Protein AF-A0A4V5TPD6-F1 (afdb_monomer_lite)

Foldseek 3Di:
DAWAKAKEFEAAPPPRHAAWFFKKFKAFPVRDTPDIWTQDPRNMTMDTGHDFGKIWIAGPDDGQQWDHDPDIDIDGDHGPDPHHHYHYHYTYGDPPPRPPPPPPPPPPDDDPDPPDDDDDDDDDDDDDD

Organism: Bacillus mycoides (NCBI:txid1405)

Structure (mmCIF, N/CA/C/O backbone):
data_AF-A0A4V5TPD6-F1
#
_entry.id   AF-A0A4V5TPD6-F1
#
loop_
_atom_site.group_PDB
_atom_site.id
_atom_site.type_symbol
_atom_site.label_atom_id
_atom_site.label_alt_id
_atom_site.label_comp_id
_atom_site.label_asym_id
_atom_site.label_entity_id
_atom_site.label_seq_id
_atom_site.pdbx_PDB_ins_code
_atom_site.Cartn_x
_atom_site.Cartn_y
_atom_site.Cartn_z
_atom_site.occupancy
_atom_site.B_iso_or_equiv
_atom_site.auth_seq_id
_atom_site.auth_comp_id
_atom_site.auth_asym_id
_atom_site.auth_atom_id
_atom_site.pdbx_PDB_model_num
ATOM 1 N N . LEU A 1 1 ? -16.175 5.935 16.911 1.00 67.12 1 LEU A N 1
ATOM 2 C CA . LEU A 1 1 ? -14.954 5.128 16.720 1.00 67.12 1 LEU A CA 1
ATOM 3 C C . LEU A 1 1 ? -13.998 5.994 15.928 1.00 67.12 1 LEU A C 1
ATOM 5 O O . LEU A 1 1 ? -14.409 6.451 14.867 1.00 67.12 1 LEU A O 1
ATOM 9 N N . ASP A 1 2 ? -12.816 6.284 16.464 1.00 87.12 2 ASP A N 1
ATOM 10 C CA . ASP A 1 2 ? -11.803 7.023 15.710 1.00 87.12 2 ASP A CA 1
ATOM 11 C C . ASP A 1 2 ? -11.322 6.154 14.551 1.00 87.12 2 ASP A C 1
ATOM 13 O O . ASP A 1 2 ? -11.100 4.950 14.718 1.00 87.12 2 ASP A O 1
ATOM 17 N N . LYS A 1 3 ? -11.230 6.762 13.371 1.00 92.62 3 LYS A N 1
ATOM 18 C CA . LYS A 1 3 ? -10.789 6.101 12.150 1.00 92.62 3 LYS A CA 1
ATOM 19 C C . LYS A 1 3 ? -9.700 6.922 11.484 1.00 92.62 3 LYS A C 1
ATOM 21 O O . LYS A 1 3 ? -9.671 8.140 11.632 1.00 92.62 3 LYS A O 1
ATOM 26 N N . GLY A 1 4 ? -8.853 6.244 10.728 1.00 96.31 4 GLY A N 1
ATOM 27 C CA . GLY A 1 4 ? -7.808 6.852 9.925 1.00 96.31 4 GLY A CA 1
ATOM 28 C C . GLY A 1 4 ? -7.791 6.311 8.505 1.00 96.31 4 GLY A C 1
ATOM 29 O O . GLY A 1 4 ? -8.667 5.554 8.070 1.00 96.31 4 GLY A O 1
ATOM 30 N N . SER A 1 5 ? -6.765 6.724 7.778 1.00 97.31 5 SER A N 1
ATOM 31 C CA . SER A 1 5 ? -6.526 6.315 6.404 1.00 97.31 5 SER A CA 1
ATOM 32 C C . SER A 1 5 ? -5.038 6.173 6.140 1.00 97.31 5 SER A C 1
ATOM 34 O O . SER A 1 5 ? -4.211 6.786 6.816 1.00 97.31 5 SER A O 1
ATOM 36 N N . VAL A 1 6 ? -4.710 5.387 5.124 1.00 98.56 6 VAL A N 1
ATOM 37 C CA . VAL A 1 6 ? -3.361 5.258 4.580 1.00 98.56 6 VAL A CA 1
ATOM 38 C C . VAL A 1 6 ? -3.390 5.602 3.096 1.00 98.56 6 VAL A C 1
ATOM 40 O O . VAL A 1 6 ? -4.306 5.203 2.374 1.00 98.56 6 VAL A O 1
ATOM 43 N N . GLU A 1 7 ? -2.408 6.376 2.658 1.00 98.56 7 GLU A N 1
ATOM 44 C CA . GLU A 1 7 ? -2.137 6.697 1.264 1.00 98.56 7 GLU A CA 1
ATOM 45 C C . GLU A 1 7 ? -0.797 6.075 0.872 1.00 98.56 7 GLU A C 1
ATOM 47 O O . GLU A 1 7 ? 0.206 6.208 1.573 1.00 98.56 7 GLU A O 1
ATOM 52 N N . ILE A 1 8 ? -0.804 5.355 -0.240 1.00 98.75 8 ILE A N 1
ATOM 53 C CA . ILE A 1 8 ? 0.315 4.583 -0.762 1.00 98.75 8 ILE A CA 1
ATOM 54 C C . ILE A 1 8 ? 0.775 5.275 -2.035 1.00 98.75 8 ILE A C 1
ATOM 56 O O . ILE A 1 8 ? -0.041 5.506 -2.924 1.00 98.75 8 ILE A O 1
ATOM 60 N N . THR A 1 9 ? 2.068 5.558 -2.140 1.00 98.50 9 THR A N 1
ATOM 61 C CA . THR A 1 9 ? 2.709 6.045 -3.365 1.00 98.50 9 THR A CA 1
ATOM 62 C C . THR A 1 9 ? 3.723 5.013 -3.835 1.00 98.50 9 THR A C 1
ATOM 64 O O . THR A 1 9 ? 4.727 4.745 -3.172 1.00 98.50 9 THR A O 1
ATOM 67 N N . LYS A 1 10 ? 3.451 4.407 -4.986 1.00 98.06 10 LYS A N 1
ATOM 68 C CA . LYS A 1 10 ? 4.278 3.365 -5.586 1.00 98.06 10 LYS A CA 1
ATOM 69 C C . LYS A 1 10 ? 5.240 3.967 -6.597 1.00 98.06 10 LYS A C 1
ATOM 71 O O . LYS A 1 10 ? 4.813 4.637 -7.535 1.00 98.06 10 LYS A O 1
ATOM 76 N N . MET A 1 11 ? 6.527 3.671 -6.442 1.00 97.75 11 MET A N 1
ATOM 77 C CA . MET A 1 11 ? 7.573 4.152 -7.345 1.00 97.75 11 MET A CA 1
ATOM 78 C C . MET A 1 11 ? 8.579 3.054 -7.717 1.00 97.75 11 MET A C 1
ATOM 80 O O . MET A 1 11 ? 8.671 2.020 -7.049 1.00 97.75 11 MET A O 1
ATOM 84 N N . ALA A 1 12 ? 9.337 3.287 -8.786 1.00 96.31 12 ALA A N 1
ATOM 85 C CA . ALA A 1 12 ? 10.538 2.531 -9.124 1.00 96.31 12 ALA A CA 1
ATOM 86 C C . ALA A 1 12 ? 11.677 2.887 -8.158 1.00 96.31 12 ALA A C 1
ATOM 88 O O . ALA A 1 12 ? 11.861 4.063 -7.816 1.00 96.31 12 ALA A O 1
ATOM 89 N N . ALA A 1 13 ? 12.446 1.893 -7.721 1.00 94.69 13 ALA A N 1
ATOM 90 C CA . ALA A 1 13 ? 13.551 2.086 -6.784 1.00 94.69 13 ALA A CA 1
ATOM 91 C C . ALA A 1 13 ? 14.662 2.971 -7.376 1.00 94.69 13 ALA A C 1
ATOM 93 O O . ALA A 1 13 ? 15.197 3.840 -6.684 1.00 94.69 13 ALA A O 1
ATOM 94 N N . GLU A 1 14 ? 14.943 2.786 -8.664 1.00 90.88 14 GLU A N 1
ATOM 95 C CA . GLU A 1 14 ? 16.081 3.346 -9.390 1.00 90.88 14 GLU A CA 1
ATOM 96 C C . GLU A 1 14 ? 15.818 4.774 -9.870 1.00 90.88 14 GLU A C 1
ATOM 98 O O . GLU A 1 14 ? 16.682 5.639 -9.756 1.00 90.88 14 GLU A O 1
ATOM 103 N N . SER A 1 15 ? 14.625 5.028 -10.415 1.00 91.94 15 SER A N 1
ATOM 104 C CA . SER A 1 15 ? 14.298 6.304 -11.068 1.00 91.94 15 SER A CA 1
ATOM 105 C C . SER A 1 15 ? 13.296 7.165 -10.311 1.00 91.94 15 SER A C 1
ATOM 107 O O . SER A 1 15 ? 13.094 8.316 -10.687 1.00 91.94 15 SER A O 1
ATOM 109 N N . LYS A 1 16 ? 12.638 6.621 -9.278 1.00 93.69 16 LYS A N 1
ATOM 110 C CA . LYS A 1 16 ? 11.490 7.251 -8.600 1.00 93.69 16 LYS A CA 1
ATOM 111 C C . LYS A 1 16 ? 10.300 7.550 -9.521 1.00 93.69 16 LYS A C 1
ATOM 113 O O . LYS A 1 16 ? 9.407 8.303 -9.148 1.00 93.69 16 LYS A O 1
ATOM 118 N N . ASN A 1 17 ? 10.241 6.924 -10.698 1.00 94.69 17 ASN A N 1
ATOM 119 C CA . ASN A 1 17 ? 9.054 6.984 -11.547 1.00 94.69 17 ASN A CA 1
ATOM 120 C C . ASN A 1 17 ? 7.870 6.347 -10.822 1.00 94.69 17 ASN A C 1
ATOM 122 O O . ASN A 1 17 ? 8.007 5.259 -10.267 1.00 94.69 17 ASN A O 1
ATOM 126 N N . ILE A 1 18 ? 6.713 6.999 -10.867 1.00 97.38 18 ILE A N 1
ATOM 127 C CA . ILE A 1 18 ? 5.463 6.450 -10.338 1.00 97.38 18 ILE A CA 1
ATOM 128 C C . ILE A 1 18 ? 5.045 5.181 -11.088 1.00 97.38 18 ILE A C 1
ATOM 130 O O . ILE A 1 18 ? 5.244 5.075 -12.300 1.00 97.38 18 ILE A O 1
ATOM 134 N N . LEU A 1 19 ? 4.453 4.225 -10.370 1.00 97.19 19 LEU A N 1
ATOM 135 C CA . LEU A 1 19 ? 4.052 2.932 -10.927 1.00 97.19 19 LEU A CA 1
ATOM 136 C C . LEU A 1 19 ? 2.570 2.637 -10.679 1.00 97.19 19 LEU A C 1
ATOM 138 O O . LEU A 1 19 ? 2.130 2.429 -9.545 1.00 97.19 19 LEU A O 1
ATOM 142 N N . SER A 1 20 ? 1.812 2.557 -11.768 1.00 97.94 20 SER A N 1
ATOM 143 C CA . SER A 1 20 ? 0.407 2.148 -11.772 1.00 97.94 20 SER A CA 1
ATOM 144 C C . SER A 1 20 ? 0.247 0.630 -11.822 1.00 97.94 20 SER A C 1
ATOM 146 O O . SER A 1 20 ? 1.072 -0.058 -12.427 1.00 97.94 20 SER A O 1
ATOM 148 N N . GLY A 1 21 ? -0.865 0.120 -11.294 1.00 97.25 21 GLY A N 1
ATOM 149 C CA . GLY A 1 21 ? -1.240 -1.289 -11.408 1.00 97.25 21 GLY A CA 1
ATOM 150 C C . GLY A 1 21 ? -0.627 -2.216 -10.356 1.00 97.25 21 GLY A C 1
ATOM 151 O O . GLY A 1 21 ? -0.841 -3.418 -10.443 1.00 97.25 21 GLY A O 1
ATOM 152 N N . ALA A 1 22 ? 0.083 -1.693 -9.350 1.00 98.12 22 ALA A N 1
ATOM 153 C CA . ALA A 1 22 ? 0.449 -2.495 -8.182 1.00 98.12 22 ALA A CA 1
ATOM 154 C C . ALA A 1 22 ? -0.817 -2.819 -7.386 1.00 98.12 22 ALA A C 1
ATOM 156 O O . ALA A 1 22 ? -1.608 -1.914 -7.111 1.00 98.12 22 ALA A O 1
ATOM 157 N N . VAL A 1 23 ? -1.006 -4.074 -6.986 1.00 98.69 23 VAL A N 1
ATOM 158 C CA . VAL A 1 23 ? -2.134 -4.481 -6.140 1.00 98.69 23 VAL A CA 1
ATOM 159 C C . VAL A 1 23 ? -1.629 -4.751 -4.734 1.00 98.69 23 VAL A C 1
ATOM 161 O O . VAL A 1 23 ? -0.703 -5.538 -4.533 1.00 98.69 23 VAL A O 1
ATOM 164 N N . PHE A 1 24 ? -2.284 -4.132 -3.759 1.00 98.75 24 PHE A N 1
ATOM 165 C CA . PHE A 1 24 ? -1.983 -4.257 -2.344 1.00 98.75 24 PHE A CA 1
ATOM 166 C C . PHE A 1 24 ? -3.167 -4.801 -1.561 1.00 98.75 24 PHE A C 1
ATOM 168 O O . PHE A 1 24 ? -4.324 -4.502 -1.860 1.00 98.75 24 PHE A O 1
ATOM 175 N N . GLU A 1 25 ? -2.858 -5.528 -0.498 1.00 98.75 25 GLU A N 1
ATOM 176 C CA . GLU A 1 25 ? -3.786 -5.847 0.575 1.00 98.75 25 GLU A CA 1
ATOM 177 C C . GLU A 1 25 ? -3.357 -5.167 1.872 1.00 98.75 25 GLU A C 1
ATOM 179 O O . GLU A 1 25 ? -2.168 -5.035 2.160 1.00 98.75 25 GLU A O 1
ATOM 184 N N . VAL A 1 26 ? -4.343 -4.757 2.667 1.00 98.75 26 VAL A N 1
ATOM 185 C CA . VAL A 1 26 ? -4.141 -4.312 4.046 1.00 98.75 26 VAL A CA 1
ATOM 186 C C . VAL A 1 26 ? -4.643 -5.409 4.964 1.00 98.75 26 VAL A C 1
ATOM 188 O O . VAL A 1 26 ? -5.814 -5.796 4.896 1.00 98.75 26 VAL A O 1
ATOM 191 N N . HIS A 1 27 ? -3.754 -5.918 5.805 1.00 98.75 27 HIS A N 1
ATOM 192 C CA . HIS A 1 27 ? -4.041 -6.941 6.802 1.00 98.75 27 HIS A CA 1
ATOM 193 C C . HIS A 1 27 ? -4.085 -6.290 8.183 1.00 98.75 27 HIS A C 1
ATOM 195 O O . HIS A 1 27 ? -3.262 -5.424 8.476 1.00 98.75 27 HIS A O 1
ATOM 201 N N . ASP A 1 28 ? -5.052 -6.668 9.016 1.00 98.38 28 ASP A N 1
ATOM 202 C CA . ASP A 1 28 ? -5.065 -6.277 10.430 1.00 98.38 28 ASP A CA 1
ATOM 203 C C . ASP A 1 28 ? -4.085 -7.125 11.264 1.00 98.38 28 ASP A C 1
ATOM 205 O O . ASP A 1 28 ? -3.479 -8.074 10.769 1.00 98.38 28 ASP A O 1
ATOM 209 N N . GLU A 1 29 ? -3.944 -6.807 12.553 1.00 97.00 29 GLU A N 1
ATOM 210 C CA . GLU A 1 29 ? -3.079 -7.535 13.499 1.00 97.00 29 GLU A CA 1
ATOM 211 C C . GLU A 1 29 ? -3.372 -9.048 13.586 1.00 97.00 29 GLU A C 1
ATOM 213 O O . GLU A 1 29 ? -2.507 -9.833 13.970 1.00 97.00 29 GLU A O 1
ATOM 218 N N . LYS A 1 30 ? -4.579 -9.489 13.205 1.00 97.12 30 LYS A N 1
ATOM 219 C CA . LYS A 1 30 ? -4.966 -10.909 13.189 1.00 97.12 30 LYS A CA 1
ATOM 220 C C . LYS A 1 30 ? -4.654 -11.587 11.852 1.00 97.12 30 LYS A C 1
ATOM 222 O O . LYS A 1 30 ? -5.000 -12.754 11.675 1.00 97.12 30 LYS A O 1
ATOM 227 N N . GLY A 1 31 ? -4.049 -10.867 10.907 1.00 96.12 31 GLY A N 1
ATOM 228 C CA . GLY A 1 31 ? -3.784 -11.331 9.548 1.00 96.12 31 GLY A CA 1
ATOM 229 C C . GLY A 1 31 ? -5.026 -11.356 8.655 1.00 96.12 31 GLY A C 1
ATOM 230 O O . GLY A 1 31 ? -5.001 -11.974 7.591 1.00 96.12 31 GLY A O 1
ATOM 231 N N . LYS A 1 32 ? -6.136 -10.723 9.059 1.00 98.12 32 LYS A N 1
ATOM 232 C CA . LYS A 1 32 ? -7.340 -10.659 8.224 1.00 98.12 32 LYS A CA 1
ATOM 233 C C . LYS A 1 32 ? -7.196 -9.539 7.201 1.00 98.12 32 LYS A C 1
ATOM 235 O O . LYS A 1 32 ? -6.920 -8.396 7.556 1.00 98.12 32 LYS A O 1
ATOM 240 N N . VAL A 1 33 ? -7.501 -9.843 5.941 1.00 98.44 33 VAL A N 1
ATOM 241 C CA . VAL A 1 33 ? -7.614 -8.831 4.884 1.00 98.44 33 VAL A CA 1
ATOM 242 C C . VAL A 1 33 ? -8.792 -7.904 5.194 1.00 98.44 33 VAL A C 1
ATOM 244 O O . VAL A 1 33 ? -9.943 -8.343 5.329 1.00 98.44 33 VAL A O 1
ATOM 247 N N . VAL A 1 34 ? -8.508 -6.612 5.338 1.00 98.31 34 VAL A N 1
ATOM 248 C CA . VAL A 1 34 ? -9.515 -5.564 5.577 1.00 98.31 34 VAL A CA 1
ATOM 249 C C . VAL A 1 34 ? -9.711 -4.650 4.374 1.00 98.31 34 VAL A C 1
ATOM 251 O O . VAL A 1 34 ? -10.763 -4.027 4.264 1.00 98.31 34 VAL A O 1
ATOM 254 N N . ALA A 1 35 ? -8.745 -4.602 3.455 1.00 98.44 35 ALA A N 1
ATOM 255 C CA . ALA A 1 35 ? -8.865 -3.880 2.195 1.00 98.44 35 ALA A CA 1
ATOM 256 C C . ALA A 1 35 ? -7.972 -4.496 1.112 1.00 98.44 35 ALA A C 1
ATOM 258 O O . ALA A 1 35 ? -6.940 -5.097 1.415 1.00 98.44 35 ALA A O 1
ATOM 259 N N . ARG A 1 36 ? -8.358 -4.284 -0.148 1.00 98.56 36 ARG A N 1
ATOM 260 C CA . ARG A 1 36 ? -7.553 -4.566 -1.339 1.00 98.56 36 ARG A CA 1
ATOM 261 C C . ARG A 1 36 ? -7.659 -3.375 -2.287 1.00 98.56 36 ARG A C 1
ATOM 263 O O . ARG A 1 36 ? -8.772 -2.942 -2.580 1.00 98.56 36 ARG A O 1
ATOM 270 N N . VAL A 1 37 ? -6.528 -2.829 -2.722 1.00 98.50 37 VAL A N 1
ATOM 271 C CA . VAL A 1 37 ? -6.460 -1.615 -3.552 1.00 98.50 37 VAL A CA 1
ATOM 272 C C . VAL A 1 37 ? -5.425 -1.758 -4.657 1.00 98.50 37 VAL A C 1
ATOM 274 O O . VAL A 1 37 ? -4.471 -2.520 -4.523 1.00 98.50 37 VAL A O 1
ATOM 277 N N . THR A 1 38 ? -5.605 -1.005 -5.737 1.00 98.69 38 THR A N 1
ATOM 278 C CA . THR A 1 38 ? -4.686 -0.971 -6.878 1.00 98.69 38 THR A CA 1
ATOM 279 C C . THR A 1 38 ? -4.185 0.450 -7.085 1.00 98.69 38 THR A C 1
ATOM 281 O O . THR A 1 38 ? -4.974 1.387 -6.957 1.00 98.69 38 THR A O 1
ATOM 284 N N . THR A 1 39 ? -2.901 0.620 -7.404 1.00 98.44 39 THR A N 1
ATOM 285 C CA . THR A 1 39 ? -2.355 1.948 -7.694 1.00 98.44 39 THR A CA 1
ATOM 286 C C . THR A 1 39 ? -2.871 2.486 -9.021 1.00 98.44 39 THR A C 1
ATOM 288 O O . THR A 1 39 ? -2.891 1.786 -10.037 1.00 98.44 39 THR A O 1
ATOM 291 N N . ASP A 1 40 ? -3.300 3.741 -9.004 1.00 98.38 40 ASP A N 1
ATOM 292 C CA . ASP A 1 40 ? -3.812 4.457 -10.163 1.00 98.38 40 ASP A CA 1
ATOM 293 C C . ASP A 1 40 ? -2.689 4.924 -11.109 1.00 98.38 40 ASP A C 1
ATOM 295 O O . ASP A 1 40 ? -1.514 4.592 -10.949 1.00 98.38 40 ASP A O 1
ATOM 299 N N . LYS A 1 41 ? -3.057 5.711 -12.127 1.00 97.50 41 LYS A N 1
ATOM 300 C CA . LYS A 1 41 ? -2.120 6.266 -13.119 1.00 97.50 41 LYS A CA 1
ATOM 301 C C . LYS A 1 41 ? -1.099 7.238 -12.525 1.00 97.50 41 LYS A C 1
ATOM 303 O O . LYS A 1 41 ? -0.094 7.498 -13.177 1.00 97.50 41 LYS A O 1
ATOM 308 N N . GLU A 1 42 ? -1.353 7.767 -11.333 1.00 97.50 42 GLU A N 1
ATOM 309 C CA . GLU A 1 42 ? -0.432 8.618 -10.578 1.00 97.50 42 GLU A CA 1
ATOM 310 C C . GLU A 1 42 ? 0.437 7.794 -9.611 1.00 97.50 42 GLU A C 1
ATOM 312 O O . GLU A 1 42 ? 1.229 8.350 -8.851 1.00 97.50 42 GLU A O 1
ATOM 317 N N . GLY A 1 43 ? 0.316 6.461 -9.646 1.00 97.81 43 GLY A N 1
ATOM 318 C CA . GLY A 1 43 ? 1.013 5.541 -8.756 1.00 97.81 43 GLY A CA 1
ATOM 319 C C . GLY A 1 43 ? 0.453 5.535 -7.338 1.00 97.81 43 GLY A C 1
ATOM 320 O O . GLY A 1 43 ? 1.140 5.074 -6.425 1.00 97.81 43 GLY A O 1
ATOM 321 N N . LYS A 1 44 ? -0.769 6.038 -7.129 1.00 98.50 44 LYS A N 1
ATOM 322 C CA . LYS A 1 44 ? -1.355 6.223 -5.801 1.00 98.50 44 LYS A CA 1
ATOM 323 C C . LYS A 1 44 ? -2.484 5.250 -5.512 1.00 98.50 44 LYS A C 1
ATOM 325 O O . LYS A 1 44 ? -3.229 4.848 -6.399 1.00 98.50 44 LYS A O 1
ATOM 330 N N . ALA A 1 45 ? -2.628 4.881 -4.246 1.00 98.50 45 ALA A N 1
ATOM 331 C CA . ALA A 1 45 ? -3.794 4.171 -3.737 1.00 98.50 45 ALA A CA 1
ATOM 332 C C . ALA A 1 45 ? -4.129 4.674 -2.332 1.00 98.50 45 ALA A C 1
ATOM 334 O O . ALA A 1 45 ? -3.234 5.009 -1.560 1.00 98.50 45 ALA A O 1
ATOM 335 N N . LYS A 1 46 ? -5.414 4.698 -1.973 1.00 98.19 46 LYS A N 1
ATOM 336 C CA . LYS A 1 46 ? -5.860 5.134 -0.647 1.00 98.19 46 LYS A CA 1
ATOM 337 C C . LYS A 1 46 ? -6.821 4.131 -0.033 1.00 98.19 46 LYS A C 1
ATOM 339 O O . LYS A 1 46 ? -7.752 3.674 -0.692 1.00 98.19 46 LYS A O 1
ATOM 344 N N . VAL A 1 47 ? -6.622 3.847 1.250 1.00 98.25 47 VAL A N 1
ATOM 345 C CA . VAL A 1 47 ? -7.560 3.088 2.081 1.00 98.25 47 VAL A CA 1
ATOM 346 C C . VAL A 1 47 ? -8.038 3.999 3.199 1.00 98.25 47 VAL A C 1
ATOM 348 O O . VAL A 1 47 ? -7.232 4.547 3.948 1.00 98.25 47 VAL A O 1
ATOM 351 N N . SER A 1 48 ? -9.352 4.163 3.297 1.00 96.62 48 SER A N 1
ATOM 352 C CA . SER A 1 48 ? -10.012 4.971 4.324 1.00 96.62 48 SER A CA 1
ATOM 353 C C . SER A 1 48 ? -10.747 4.079 5.319 1.00 96.62 48 SER A C 1
ATOM 355 O O . SER A 1 48 ? -10.831 2.867 5.136 1.00 96.62 48 SER A O 1
ATOM 357 N N . ASP A 1 49 ? -11.302 4.688 6.365 1.00 95.44 49 ASP A N 1
ATOM 358 C CA . ASP A 1 49 ? -12.157 4.013 7.344 1.00 95.44 49 ASP A CA 1
ATOM 359 C C . ASP A 1 49 ? -11.478 2.884 8.144 1.00 95.44 49 ASP A C 1
ATOM 361 O O . ASP A 1 49 ? -12.158 2.018 8.706 1.00 95.44 49 ASP A O 1
ATOM 365 N N . LEU A 1 50 ? -10.149 2.920 8.266 1.00 96.62 50 LEU A N 1
ATOM 366 C CA . LEU A 1 50 ? -9.403 1.992 9.111 1.00 96.62 50 LEU A CA 1
ATOM 367 C C . LEU A 1 50 ? -9.614 2.348 10.580 1.00 96.62 50 LEU A C 1
ATOM 369 O O . LEU A 1 50 ? -9.536 3.513 10.960 1.00 96.62 50 LEU A O 1
ATOM 373 N N . SER A 1 51 ? -9.896 1.349 11.412 1.00 96.44 51 SER A N 1
ATOM 374 C CA . SER A 1 51 ? -10.007 1.563 12.857 1.00 96.44 51 SER A CA 1
ATOM 375 C C . SER A 1 51 ? -8.626 1.804 13.465 1.00 96.44 51 SER A C 1
ATOM 377 O O . SER A 1 51 ? -7.611 1.487 12.857 1.00 96.44 51 SER A O 1
ATOM 379 N N . VAL A 1 52 ? -8.579 2.356 14.676 1.00 96.94 52 VAL A N 1
ATOM 380 C CA . VAL A 1 52 ? -7.328 2.423 15.447 1.00 96.94 52 VAL A CA 1
ATOM 381 C C . VAL A 1 52 ? -6.759 1.013 15.631 1.00 96.94 52 VAL A C 1
ATOM 383 O O . VAL A 1 52 ? -7.489 0.113 16.055 1.00 96.94 52 VAL A O 1
ATOM 386 N N . GLY A 1 53 ? -5.477 0.827 15.319 1.00 97.38 53 GLY A N 1
ATOM 387 C CA . GLY A 1 53 ? -4.807 -0.468 15.403 1.00 97.38 53 GLY A CA 1
ATOM 388 C C . GLY A 1 53 ? -3.562 -0.587 14.526 1.00 97.38 53 GLY A C 1
ATOM 389 O O . GLY A 1 53 ? -3.197 0.336 13.794 1.00 97.38 53 GLY A O 1
ATOM 390 N N . ASN A 1 54 ? -2.935 -1.761 14.610 1.00 98.44 54 ASN A N 1
ATOM 391 C CA . ASN A 1 54 ? -1.776 -2.143 13.812 1.00 98.44 54 ASN A CA 1
ATOM 392 C C . ASN A 1 54 ? -2.207 -2.862 12.535 1.00 98.44 54 ASN A C 1
ATOM 394 O O . ASN A 1 54 ? -3.110 -3.707 12.552 1.00 98.44 54 ASN A O 1
ATOM 398 N N . TYR A 1 55 ? -1.516 -2.546 11.447 1.00 98.69 55 TYR A N 1
ATOM 399 C CA . TYR A 1 55 ? -1.787 -3.079 10.125 1.00 98.69 55 TYR A CA 1
ATOM 400 C C . TYR A 1 55 ? -0.501 -3.452 9.402 1.00 98.69 55 TYR A C 1
ATOM 402 O O . TYR A 1 55 ? 0.606 -3.033 9.749 1.00 98.69 55 TYR A O 1
ATOM 410 N N . THR A 1 56 ? -0.657 -4.245 8.354 1.00 98.62 56 THR A N 1
ATOM 411 C CA . THR A 1 56 ? 0.425 -4.586 7.442 1.00 98.62 56 THR A CA 1
ATOM 412 C C . THR A 1 56 ? -0.046 -4.414 6.007 1.00 98.62 56 THR A C 1
ATOM 414 O O . THR A 1 56 ? -1.101 -4.918 5.626 1.00 98.62 56 THR A O 1
ATOM 417 N N . LEU A 1 57 ? 0.730 -3.685 5.212 1.00 98.81 57 LEU A N 1
ATOM 418 C CA . LEU A 1 57 ? 0.546 -3.563 3.776 1.00 98.81 57 LEU A CA 1
ATOM 419 C C . LEU A 1 57 ? 1.336 -4.674 3.076 1.00 98.81 57 LEU A C 1
ATOM 421 O O . LEU A 1 57 ? 2.548 -4.798 3.264 1.00 98.81 57 LEU A O 1
ATOM 425 N N . VAL A 1 58 ? 0.654 -5.465 2.257 1.00 98.56 58 VAL A N 1
ATOM 426 C CA . VAL A 1 58 ? 1.237 -6.575 1.499 1.00 98.56 58 VAL A CA 1
ATOM 427 C C . VAL A 1 58 ? 1.039 -6.299 0.018 1.00 98.56 58 VAL A C 1
ATOM 429 O O . VAL A 1 58 ? -0.097 -6.187 -0.441 1.00 98.56 58 VAL A O 1
ATOM 432 N N . GLU A 1 59 ? 2.123 -6.202 -0.752 1.00 98.31 59 GLU A N 1
ATOM 433 C CA . GLU A 1 59 ? 2.004 -6.234 -2.211 1.00 98.31 59 GLU A CA 1
ATOM 434 C C . GLU A 1 59 ? 1.618 -7.656 -2.621 1.00 98.31 59 GLU A C 1
ATOM 436 O O . GLU A 1 59 ? 2.259 -8.628 -2.217 1.00 98.31 59 GLU A O 1
ATOM 441 N N . VAL A 1 60 ? 0.547 -7.805 -3.393 1.00 98.06 60 VAL A N 1
ATOM 442 C CA . VAL A 1 60 ? 0.078 -9.107 -3.891 1.00 98.06 60 VAL A CA 1
ATOM 443 C C . VAL A 1 60 ? 0.369 -9.277 -5.375 1.00 98.06 60 VAL A C 1
ATOM 445 O O . VAL A 1 60 ? 0.660 -10.398 -5.792 1.00 98.06 60 VAL A O 1
ATOM 448 N N . GLU A 1 61 ? 0.411 -8.176 -6.125 1.00 97.31 61 GLU A N 1
ATOM 449 C CA . GLU A 1 61 ? 0.768 -8.130 -7.542 1.00 97.31 61 GLU A CA 1
ATOM 450 C C . GLU A 1 61 ? 1.640 -6.900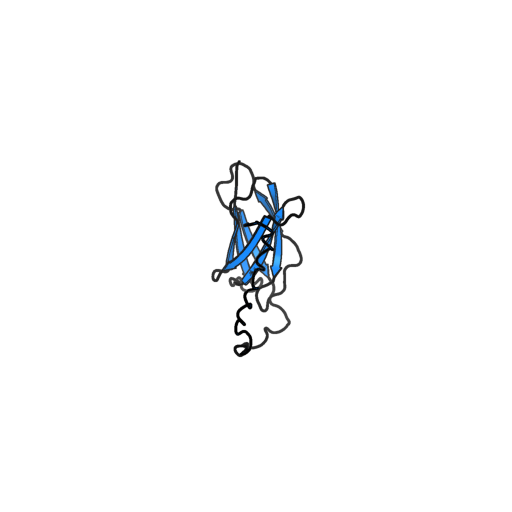 -7.808 1.00 97.31 61 GLU A C 1
ATOM 452 O O . GLU A 1 61 ? 1.261 -5.783 -7.456 1.00 97.31 61 GL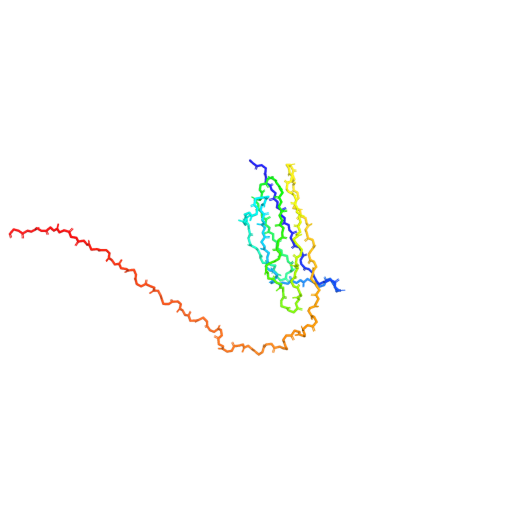U A O 1
ATOM 457 N N . ALA A 1 62 ? 2.810 -7.115 -8.408 1.00 96.69 62 ALA A N 1
ATOM 458 C CA . ALA A 1 62 ? 3.700 -6.035 -8.810 1.00 96.69 62 ALA A CA 1
ATOM 459 C C . ALA A 1 62 ? 3.239 -5.409 -10.132 1.00 96.69 62 ALA A C 1
ATOM 461 O O . ALA A 1 62 ? 2.670 -6.111 -10.973 1.00 96.69 62 ALA A O 1
ATOM 462 N N . PRO A 1 63 ? 3.561 -4.130 -10.385 1.00 95.94 63 PRO A N 1
ATOM 463 C CA . PRO A 1 63 ? 3.449 -3.554 -11.716 1.00 95.94 63 PRO A CA 1
ATOM 464 C C . PRO A 1 63 ? 4.217 -4.380 -12.755 1.00 95.94 63 PRO A C 1
ATOM 466 O O . PRO A 1 63 ? 5.273 -4.953 -12.475 1.00 95.94 63 PRO A O 1
ATOM 469 N N . LYS A 1 64 ? 3.720 -4.399 -13.993 1.00 91.56 64 LYS A N 1
ATOM 470 C CA . LYS A 1 64 ? 4.363 -5.114 -15.101 1.00 91.56 64 LYS A CA 1
ATOM 471 C C . LYS A 1 64 ? 5.826 -4.685 -15.267 1.00 91.56 64 LYS A C 1
ATOM 473 O O . LYS A 1 64 ? 6.113 -3.501 -15.411 1.00 91.56 64 LYS A O 1
ATOM 478 N N . GLY A 1 65 ? 6.730 -5.665 -15.311 1.00 91.69 65 GLY A N 1
ATOM 479 C CA . GLY A 1 65 ? 8.170 -5.437 -15.474 1.00 91.69 65 GLY A CA 1
ATOM 480 C C . GLY A 1 65 ? 8.918 -5.115 -14.178 1.00 91.69 65 GLY A C 1
ATOM 481 O O . GLY A 1 65 ? 10.109 -4.833 -14.244 1.00 91.69 65 GLY A O 1
ATOM 482 N N . TYR A 1 66 ? 8.259 -5.178 -13.018 1.00 94.69 66 TYR A N 1
ATOM 483 C CA . TYR A 1 66 ? 8.873 -4.950 -11.711 1.00 94.69 66 TYR A CA 1
ATOM 484 C C . TYR A 1 66 ? 8.838 -6.207 -10.851 1.00 94.69 66 TYR A C 1
ATOM 486 O O . TYR A 1 66 ? 7.937 -7.042 -10.970 1.00 94.69 66 TYR A O 1
ATOM 494 N N . GLU A 1 67 ? 9.819 -6.333 -9.965 1.00 94.81 67 GLU A N 1
ATOM 495 C CA . GLU A 1 67 ? 9.836 -7.398 -8.972 1.00 94.81 67 GLU A CA 1
ATOM 496 C C . GLU A 1 67 ? 8.824 -7.108 -7.868 1.00 94.81 67 GLU A C 1
ATOM 498 O O . GLU A 1 67 ? 8.629 -5.964 -7.457 1.00 94.81 67 GLU A O 1
ATOM 503 N N . LYS A 1 68 ? 8.151 -8.160 -7.405 1.00 94.50 68 LYS A N 1
ATOM 504 C CA . LYS A 1 68 ? 7.176 -8.065 -6.325 1.00 94.50 68 LYS A CA 1
ATOM 505 C C . LYS A 1 68 ? 7.883 -7.948 -4.985 1.00 94.50 68 LYS A C 1
ATOM 507 O O . LYS A 1 68 ? 8.761 -8.753 -4.675 1.00 94.50 68 LYS A O 1
ATOM 512 N N . LEU A 1 69 ? 7.428 -7.015 -4.159 1.00 94.75 69 LEU A N 1
ATOM 513 C CA . LEU A 1 69 ? 7.884 -6.883 -2.791 1.00 94.75 69 LEU A CA 1
ATOM 514 C C . LEU A 1 69 ? 7.562 -8.156 -1.994 1.00 94.75 69 LEU A C 1
ATOM 516 O O . LEU A 1 69 ? 6.420 -8.619 -1.934 1.00 94.75 69 LEU A O 1
ATOM 520 N N . THR A 1 70 ? 8.590 -8.726 -1.372 1.00 92.69 70 THR A N 1
ATOM 521 C CA . THR A 1 70 ? 8.482 -9.939 -0.547 1.00 92.69 70 THR A CA 1
ATOM 522 C C . THR A 1 70 ? 8.259 -9.624 0.927 1.00 92.69 70 THR A C 1
ATOM 524 O O . THR A 1 70 ? 7.661 -10.428 1.640 1.00 92.69 70 THR A O 1
ATOM 527 N N . ASN A 1 71 ? 8.704 -8.448 1.375 1.00 95.25 71 ASN A N 1
ATOM 528 C CA . ASN A 1 71 ? 8.614 -8.015 2.762 1.00 95.25 71 ASN A CA 1
ATOM 529 C C . ASN A 1 71 ? 7.366 -7.143 2.977 1.00 95.25 71 ASN A C 1
ATOM 531 O O . ASN A 1 71 ? 7.259 -6.080 2.364 1.00 95.25 71 ASN A O 1
ATOM 535 N N . PRO A 1 72 ? 6.436 -7.549 3.856 1.00 97.06 72 PRO A N 1
ATOM 536 C CA . PRO A 1 72 ? 5.301 -6.718 4.237 1.00 97.06 72 PRO A CA 1
ATOM 537 C C . PRO A 1 72 ? 5.731 -5.424 4.946 1.00 97.06 72 PRO A C 1
ATOM 539 O O . PRO A 1 72 ? 6.737 -5.405 5.658 1.00 97.06 72 PRO A O 1
ATOM 542 N N . ILE A 1 73 ? 4.945 -4.356 4.797 1.00 98.44 73 ILE A N 1
ATOM 543 C CA . ILE A 1 73 ? 5.240 -3.036 5.376 1.00 98.44 73 ILE A CA 1
ATOM 544 C C . ILE A 1 73 ? 4.278 -2.762 6.541 1.00 98.44 73 ILE A C 1
ATOM 546 O O . ILE A 1 73 ? 3.075 -2.620 6.307 1.00 98.44 73 ILE A O 1
ATOM 550 N N . PRO A 1 74 ? 4.757 -2.681 7.795 1.00 98.44 74 PRO A N 1
ATOM 551 C CA . PRO A 1 74 ? 3.901 -2.373 8.934 1.00 98.44 74 PRO A CA 1
ATOM 552 C C . PRO A 1 74 ? 3.522 -0.888 8.965 1.00 98.44 74 PRO A C 1
ATOM 554 O O . PRO A 1 74 ? 4.332 -0.020 8.638 1.00 98.44 74 PRO A O 1
ATOM 557 N N . PHE A 1 75 ? 2.302 -0.591 9.408 1.00 98.56 75 PHE A N 1
ATOM 558 C CA . PHE A 1 75 ? 1.872 0.769 9.730 1.00 98.56 75 PHE A CA 1
ATOM 559 C C . PHE A 1 75 ? 0.807 0.765 10.833 1.00 98.56 75 PHE A C 1
ATOM 561 O O . PHE A 1 75 ? 0.164 -0.251 11.092 1.00 98.56 75 PHE A O 1
ATOM 568 N N . GLU A 1 76 ? 0.609 1.909 11.485 1.00 97.62 76 GLU A N 1
ATOM 569 C CA . GLU A 1 76 ? -0.308 2.051 12.618 1.00 97.62 76 GLU A CA 1
ATOM 570 C C . GLU A 1 76 ? -1.296 3.197 12.380 1.00 97.62 76 GLU A C 1
ATOM 572 O O . GLU A 1 76 ? -0.926 4.268 11.893 1.00 97.62 76 GLU A O 1
ATOM 577 N N . ILE A 1 77 ? -2.555 2.982 12.763 1.00 97.44 77 ILE A N 1
ATOM 578 C CA . ILE A 1 77 ? -3.562 4.036 12.883 1.00 97.44 77 ILE A CA 1
ATOM 579 C C . ILE A 1 77 ? -3.753 4.340 14.366 1.00 97.44 77 ILE A C 1
ATOM 581 O O . ILE A 1 77 ? -4.252 3.503 15.116 1.00 97.44 77 ILE A O 1
ATOM 585 N N . THR A 1 78 ? -3.393 5.552 14.788 1.00 95.44 78 THR A N 1
ATOM 586 C CA . THR A 1 78 ? -3.516 6.001 16.180 1.00 95.44 78 THR A CA 1
ATOM 587 C C . THR A 1 78 ? -4.740 6.888 16.390 1.00 95.44 78 THR A C 1
ATOM 589 O O . THR A 1 78 ? -5.282 7.511 15.473 1.00 95.44 78 THR A O 1
ATOM 592 N N . LYS A 1 79 ? -5.208 6.947 17.639 1.00 94.69 79 LYS A N 1
ATOM 593 C CA . LYS A 1 79 ? -6.340 7.790 18.025 1.00 94.69 79 LYS A CA 1
ATOM 594 C C . LYS A 1 79 ? -6.027 9.274 17.798 1.00 94.69 79 LYS A C 1
ATOM 596 O O . LYS A 1 79 ? -4.989 9.761 18.232 1.00 94.69 79 LYS A O 1
ATOM 601 N N . GLY A 1 80 ? -6.969 10.003 17.199 1.00 89.69 80 GLY A N 1
ATOM 602 C CA . GLY A 1 80 ? -6.842 11.445 16.958 1.00 89.69 80 GLY A CA 1
ATOM 603 C C . GLY A 1 80 ? -6.007 11.812 15.728 1.00 89.69 80 GLY A C 1
ATOM 604 O O . GLY A 1 80 ? -5.727 12.991 15.515 1.00 89.69 80 GLY A O 1
ATOM 605 N N . MET A 1 81 ? -5.620 10.831 14.909 1.00 89.75 81 MET A N 1
ATOM 606 C CA . MET A 1 81 ? -4.946 11.074 13.641 1.00 89.75 81 MET A CA 1
ATOM 607 C C . MET A 1 81 ? -5.895 11.782 12.656 1.00 89.75 81 MET A C 1
ATOM 609 O O . MET A 1 81 ? -6.987 11.300 12.374 1.00 89.75 81 MET A O 1
ATOM 613 N N . ILE A 1 82 ? -5.470 12.943 12.152 1.00 87.00 82 ILE A N 1
ATOM 614 C CA . ILE A 1 82 ? -6.231 13.784 11.204 1.00 87.00 82 ILE A CA 1
ATOM 615 C C . ILE A 1 82 ? -5.736 13.632 9.763 1.00 87.00 82 ILE A C 1
ATOM 617 O O . ILE A 1 82 ? -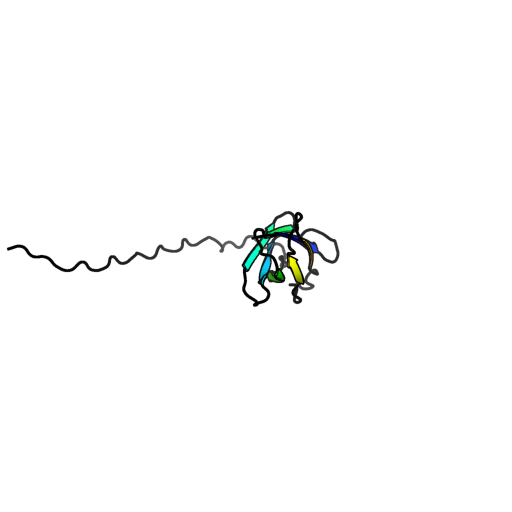6.512 13.771 8.822 1.00 87.00 82 ILE A O 1
ATOM 621 N N . ASN A 1 83 ? -4.448 13.330 9.592 1.00 93.38 83 ASN A N 1
ATOM 622 C CA . ASN A 1 83 ? -3.827 13.122 8.288 1.00 93.38 83 ASN A CA 1
ATOM 623 C C . ASN A 1 83 ? -3.743 11.630 7.963 1.00 93.38 83 ASN A C 1
ATOM 625 O O . ASN A 1 83 ? -3.707 10.797 8.861 1.00 93.38 83 ASN A O 1
ATOM 629 N N . SER A 1 84 ? -3.669 11.293 6.676 1.00 94.88 84 SER A N 1
ATOM 630 C CA . SER A 1 84 ? -3.408 9.905 6.282 1.00 94.88 84 SER A CA 1
ATOM 631 C C . SER A 1 84 ? -1.970 9.520 6.622 1.00 94.88 84 SER A C 1
ATOM 633 O O . SER A 1 84 ? -1.062 10.340 6.466 1.00 94.88 84 SER A O 1
ATOM 635 N N . VAL A 1 85 ? -1.754 8.269 7.025 1.00 97.75 85 VAL A N 1
ATOM 636 C CA . VAL A 1 85 ? -0.415 7.668 7.005 1.00 97.75 85 VAL A CA 1
ATOM 637 C C . VAL A 1 85 ? 0.062 7.650 5.556 1.00 97.75 85 VAL A C 1
ATOM 639 O O . VAL A 1 85 ? -0.681 7.214 4.683 1.00 97.75 85 VAL A O 1
ATOM 642 N N . GLN A 1 86 ? 1.274 8.130 5.290 1.00 98.25 86 GLN A N 1
ATOM 643 C CA . GLN A 1 86 ? 1.857 8.118 3.948 1.00 98.25 86 GLN A CA 1
ATOM 644 C C . GLN A 1 86 ? 2.898 7.006 3.857 1.00 98.25 86 GLN A C 1
ATOM 646 O O . GLN A 1 86 ? 3.837 6.976 4.653 1.00 98.25 86 GLN A O 1
ATOM 651 N N . LEU A 1 87 ? 2.725 6.096 2.900 1.00 98.31 87 LEU A N 1
ATOM 652 C CA . LEU A 1 87 ? 3.653 5.004 2.626 1.00 98.31 87 LEU A CA 1
ATOM 653 C C . LEU A 1 87 ? 4.226 5.149 1.219 1.00 98.31 87 LEU A C 1
ATOM 655 O O . LEU A 1 87 ? 3.491 5.113 0.234 1.00 98.31 87 LEU A O 1
ATOM 659 N N . GLU A 1 88 ? 5.546 5.253 1.122 1.00 97.88 88 GLU A N 1
ATOM 660 C CA . GLU A 1 88 ? 6.259 5.142 -0.148 1.00 97.88 88 GLU A CA 1
ATOM 661 C C . GLU A 1 88 ? 6.732 3.703 -0.345 1.00 97.88 88 GLU A C 1
ATOM 663 O O . GLU A 1 88 ? 7.444 3.152 0.495 1.00 97.88 88 GLU A O 1
ATOM 668 N N . VAL A 1 89 ? 6.335 3.086 -1.458 1.00 98.00 89 VAL A N 1
ATOM 669 C CA . VAL A 1 89 ? 6.628 1.678 -1.744 1.00 98.00 89 VAL A CA 1
ATOM 670 C C . VAL A 1 89 ? 7.414 1.558 -3.043 1.00 98.00 89 VAL A C 1
ATOM 672 O O . VAL A 1 89 ? 6.914 1.848 -4.135 1.00 98.00 89 VAL A O 1
ATOM 675 N N . LEU A 1 90 ? 8.653 1.089 -2.936 1.00 97.06 90 LEU A N 1
ATOM 676 C CA . LEU A 1 90 ? 9.582 0.956 -4.055 1.00 97.06 90 LEU A CA 1
ATOM 677 C C . LEU A 1 90 ? 9.605 -0.482 -4.575 1.00 97.06 90 LEU A C 1
ATOM 679 O O . LEU A 1 90 ? 9.648 -1.402 -3.769 1.00 97.06 90 LEU A O 1
ATOM 683 N N . ASN A 1 91 ? 9.595 -0.661 -5.899 1.00 95.62 91 ASN A N 1
ATOM 684 C CA . ASN A 1 91 ? 9.935 -1.946 -6.523 1.00 95.62 91 ASN A CA 1
ATOM 685 C C . ASN A 1 91 ? 11.152 -1.754 -7.414 1.00 95.62 91 ASN A C 1
ATOM 687 O O . ASN A 1 91 ? 11.295 -0.710 -8.054 1.00 95.62 91 ASN A O 1
ATOM 691 N N . GLU A 1 92 ? 11.983 -2.782 -7.459 1.00 94.44 92 GLU A N 1
ATOM 692 C CA . GLU A 1 92 ? 13.115 -2.876 -8.370 1.00 94.44 92 GLU A CA 1
ATOM 693 C C . GLU A 1 92 ? 12.625 -3.345 -9.741 1.00 94.44 92 GLU A C 1
ATOM 695 O O . GLU A 1 92 ? 11.650 -4.104 -9.855 1.00 94.44 92 GLU A O 1
ATOM 700 N N . LEU A 1 93 ? 13.256 -2.839 -10.796 1.00 92.06 93 LEU A N 1
ATOM 701 C CA . LEU A 1 93 ? 12.981 -3.278 -12.154 1.00 92.06 93 LEU A CA 1
ATOM 702 C C 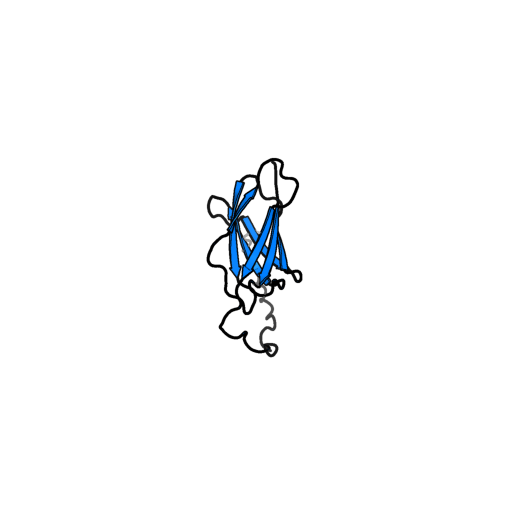. LEU A 1 93 ? 13.367 -4.754 -12.278 1.00 92.06 93 LEU A C 1
ATOM 704 O O . LEU A 1 93 ? 14.471 -5.153 -11.911 1.00 92.06 93 LEU A O 1
ATOM 708 N N . SER A 1 94 ? 12.479 -5.571 -12.837 1.00 86.31 94 SER A N 1
ATOM 709 C CA . SER A 1 94 ? 12.813 -6.970 -13.063 1.00 86.31 94 SER A CA 1
ATOM 710 C C . SER A 1 94 ? 13.935 -7.080 -14.093 1.00 86.31 94 SER A C 1
ATOM 712 O O . SER A 1 94 ? 13.873 -6.504 -15.181 1.00 86.31 94 SER A O 1
ATOM 714 N N . HIS A 1 95 ? 14.954 -7.872 -13.764 1.00 73.06 95 HIS A N 1
ATOM 715 C CA . HIS A 1 95 ? 16.034 -8.221 -14.691 1.00 73.06 95 HIS A CA 1
ATOM 716 C C . HIS A 1 95 ? 15.556 -9.132 -15.83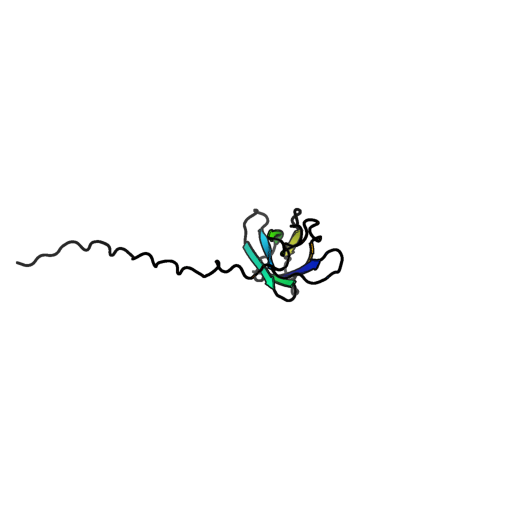4 1.00 73.06 95 HIS A C 1
ATOM 718 O O . HIS A 1 95 ? 16.256 -9.305 -16.836 1.00 73.06 95 HIS A O 1
ATOM 724 N N . LEU A 1 96 ? 14.357 -9.708 -15.705 1.00 63.06 96 LEU A N 1
ATOM 725 C CA . LEU A 1 96 ? 13.642 -10.307 -16.820 1.00 63.06 96 LEU A CA 1
ATOM 726 C C . LEU A 1 96 ? 13.120 -9.147 -17.661 1.00 63.06 96 LEU A C 1
ATOM 728 O O . LEU A 1 96 ? 12.228 -8.428 -17.219 1.00 63.06 96 LEU A O 1
ATOM 732 N N . ALA A 1 97 ? 13.711 -8.943 -18.843 1.00 50.69 97 ALA A N 1
ATOM 733 C CA . ALA A 1 97 ? 13.291 -7.896 -19.767 1.00 50.69 97 ALA A CA 1
ATOM 734 C C . ALA A 1 97 ? 11.754 -7.814 -19.792 1.00 50.69 97 ALA A C 1
ATOM 736 O O . ALA A 1 97 ? 11.116 -8.872 -19.902 1.00 50.69 97 ALA A O 1
ATOM 737 N N . PRO A 1 98 ? 11.150 -6.611 -19.678 1.00 53.78 98 PRO A N 1
ATOM 738 C CA . PRO A 1 98 ? 9.710 -6.493 -19.832 1.00 53.78 98 PRO A CA 1
ATOM 739 C C . PRO A 1 98 ? 9.359 -7.210 -21.134 1.00 53.78 98 PRO A C 1
ATOM 741 O O . PRO A 1 98 ? 10.075 -7.001 -22.125 1.00 53.78 98 PRO A O 1
ATOM 744 N N . PRO A 1 99 ? 8.342 -8.097 -21.153 1.00 52.12 99 PRO A N 1
ATOM 745 C CA . PRO A 1 99 ? 7.931 -8.702 -22.407 1.00 52.12 99 PRO A CA 1
ATOM 746 C C . PRO A 1 99 ? 7.754 -7.533 -23.371 1.00 52.12 99 PRO A C 1
ATOM 748 O O . PRO A 1 99 ? 7.098 -6.545 -23.018 1.00 52.12 99 PRO A O 1
ATOM 751 N N . GLY A 1 100 ? 8.470 -7.585 -24.504 1.00 52.50 100 GLY A N 1
ATOM 752 C CA . GLY A 1 100 ? 8.457 -6.518 -25.506 1.00 52.50 100 GLY A CA 1
ATOM 753 C C . GLY A 1 100 ? 7.018 -6.109 -25.819 1.00 52.50 100 GLY A C 1
ATOM 754 O O . GLY A 1 100 ? 6.119 -6.879 -25.484 1.00 52.50 100 GLY A O 1
ATOM 755 N N . PRO A 1 101 ? 6.779 -4.928 -26.425 1.00 56.16 101 PRO A N 1
ATOM 756 C CA . PRO A 1 101 ? 5.441 -4.354 -26.568 1.00 56.16 101 PRO A CA 1
ATOM 757 C C . PRO A 1 101 ? 4.449 -5.459 -26.905 1.00 56.16 101 PRO A C 1
ATOM 759 O O . PRO A 1 101 ? 4.557 -6.077 -27.966 1.00 56.16 101 PRO A O 1
ATOM 762 N N . GLU A 1 102 ? 3.585 -5.781 -25.936 1.00 51.38 102 GLU A N 1
ATOM 763 C CA . GLU A 1 102 ? 2.549 -6.786 -26.115 1.00 51.38 102 GLU A CA 1
ATOM 764 C C . GLU A 1 102 ? 1.799 -6.315 -27.350 1.00 51.38 102 GLU A C 1
ATOM 766 O O . GLU A 1 102 ? 1.151 -5.266 -27.338 1.00 51.38 102 GLU A O 1
ATOM 771 N N . LYS A 1 103 ? 1.951 -7.047 -28.459 1.00 45.28 103 LYS A N 1
ATOM 772 C CA . LYS A 1 103 ? 0.967 -6.953 -29.528 1.00 45.28 103 LYS A CA 1
ATOM 773 C C . LYS A 1 103 ? -0.373 -7.135 -28.816 1.00 45.28 103 LYS A C 1
ATOM 775 O O . LYS A 1 103 ? -0.440 -8.048 -27.991 1.00 45.28 103 LYS A O 1
ATOM 780 N N . PRO A 1 104 ? -1.376 -6.272 -29.052 1.00 43.78 104 PRO A N 1
ATOM 781 C CA . PRO A 1 104 ? -2.669 -6.433 -28.411 1.00 43.78 104 PRO A CA 1
ATOM 782 C C . PRO A 1 104 ? -3.093 -7.881 -28.612 1.00 43.78 104 PRO A C 1
ATOM 784 O O . PRO A 1 104 ? -3.169 -8.343 -29.751 1.00 43.78 104 PRO A O 1
ATOM 787 N N . ASP A 1 105 ? -3.224 -8.601 -27.503 1.00 49.09 105 ASP A N 1
ATOM 788 C CA . ASP A 1 105 ? -3.625 -9.994 -27.507 1.00 49.09 105 ASP A CA 1
ATOM 789 C C . ASP A 1 105 ? -5.025 -10.041 -28.137 1.00 49.09 105 ASP A C 1
ATOM 791 O O . ASP A 1 105 ? -5.957 -9.468 -27.561 1.00 49.09 105 ASP A O 1
ATOM 795 N N . PRO A 1 106 ? -5.204 -10.627 -29.338 1.00 49.84 106 PRO A N 1
ATOM 796 C CA . PRO A 1 106 ? -6.505 -10.648 -29.992 1.00 49.84 106 PRO A CA 1
ATOM 797 C C . PRO A 1 106 ? -7.529 -11.497 -29.228 1.00 49.84 106 PRO A C 1
ATOM 799 O O . PRO A 1 106 ? -8.694 -11.509 -29.615 1.00 49.84 106 PRO A O 1
ATOM 802 N N . GLU A 1 107 ? -7.128 -12.221 -28.174 1.00 45.25 107 GLU A N 1
ATOM 803 C CA . GLU A 1 107 ? -7.986 -13.204 -27.510 1.00 45.25 107 GLU A CA 1
ATOM 804 C C . GLU A 1 107 ? -8.524 -12.820 -26.130 1.00 45.25 107 GLU A C 1
ATOM 806 O O . GLU A 1 107 ? -9.342 -13.570 -25.596 1.00 45.25 107 GLU A O 1
ATOM 811 N N . LYS A 1 108 ? -8.238 -11.630 -25.582 1.00 45.44 108 LYS A N 1
ATOM 812 C CA . LYS A 1 108 ? -8.985 -11.146 -24.401 1.00 45.44 108 LYS A CA 1
ATOM 813 C C . LYS A 1 108 ? -10.224 -10.335 -24.783 1.00 45.44 108 LYS A C 1
ATOM 815 O O . LYS A 1 108 ? -10.498 -9.275 -24.230 1.00 45.44 108 LYS A O 1
ATOM 820 N N . THR A 1 109 ? -10.995 -10.871 -25.724 1.00 35.94 109 THR A N 1
ATOM 821 C CA . THR A 1 109 ? -12.419 -10.555 -25.830 1.00 35.94 109 THR A CA 1
ATOM 822 C C . THR A 1 109 ? -13.101 -11.201 -24.634 1.00 35.94 109 THR A C 1
ATOM 824 O O . THR A 1 109 ? -13.038 -12.419 -24.462 1.00 35.94 109 THR A O 1
ATOM 827 N N . GLU A 1 110 ? -13.739 -10.384 -23.800 1.00 42.59 110 GLU A N 1
ATOM 828 C CA . GLU A 1 110 ? -14.797 -10.831 -22.902 1.00 42.59 110 GLU A CA 1
ATOM 829 C C . GLU A 1 110 ? -15.721 -11.785 -23.668 1.00 42.59 110 GLU A C 1
ATOM 831 O O . GLU A 1 110 ? -16.483 -11.379 -24.546 1.00 42.59 110 GLU A O 1
ATOM 836 N N . LYS A 1 111 ? -15.654 -13.078 -23.346 1.00 40.72 111 LYS A N 1
ATOM 837 C CA . LYS A 1 111 ? -16.826 -13.925 -23.515 1.00 40.72 111 LYS A CA 1
ATOM 838 C C . LYS A 1 111 ? -17.829 -13.432 -22.471 1.00 40.72 111 LYS A C 1
ATOM 840 O O . LYS A 1 111 ? -17.456 -13.393 -21.298 1.00 40.72 111 LYS A O 1
ATOM 845 N N . PRO A 1 112 ? -19.060 -13.056 -22.854 1.00 41.47 112 PRO A N 1
ATOM 846 C CA . PRO A 1 112 ? -20.118 -12.867 -21.879 1.00 41.47 112 PRO A CA 1
ATOM 847 C C . PRO A 1 112 ? -20.268 -14.176 -21.107 1.00 41.47 112 PRO A C 1
ATOM 849 O O . PRO A 1 112 ? -20.396 -15.246 -21.709 1.00 41.47 112 PRO A O 1
ATOM 852 N N . ASP A 1 113 ? -20.198 -14.081 -19.786 1.00 50.16 113 ASP A N 1
ATOM 853 C CA . ASP A 1 113 ? -20.604 -15.141 -18.874 1.00 50.16 113 ASP A CA 1
ATOM 854 C C . ASP A 1 113 ? -22.049 -15.528 -19.246 1.00 50.16 113 ASP A C 1
ATOM 856 O O . ASP A 1 113 ? -22.919 -14.649 -19.248 1.00 50.16 113 ASP A O 1
ATOM 860 N N . PRO A 1 114 ? -22.343 -16.770 -19.674 1.00 47.81 114 PRO A N 1
ATOM 861 C CA . PRO A 1 114 ? -23.715 -17.147 -19.944 1.00 47.81 114 PRO A CA 1
ATOM 862 C C . PRO A 1 114 ? -24.446 -17.173 -18.605 1.00 47.81 114 PRO A C 1
ATOM 864 O O . PRO A 1 114 ? -24.205 -18.048 -17.771 1.00 47.81 114 PRO A O 1
ATOM 867 N N . GLU A 1 115 ? -25.334 -16.195 -18.416 1.00 44.25 115 GLU A N 1
ATOM 868 C CA . GLU A 1 115 ? -26.300 -16.150 -17.327 1.00 44.25 115 GLU A CA 1
ATOM 869 C C . GLU A 1 115 ? -26.859 -17.552 -17.079 1.00 44.25 115 GLU A C 1
ATOM 871 O O . GLU A 1 115 ? -27.584 -18.138 -17.886 1.00 44.25 115 GLU A O 1
ATOM 876 N N . LYS A 1 116 ? -26.476 -18.103 -15.932 1.00 50.03 116 LYS A N 1
ATOM 877 C CA . LYS A 1 116 ? -27.044 -19.311 -15.355 1.00 50.03 116 LYS A CA 1
ATOM 878 C C . LYS A 1 116 ? -28.565 -19.130 -15.280 1.00 50.03 116 LYS A C 1
ATOM 880 O O . LYS A 1 116 ? -29.006 -18.264 -14.523 1.00 50.03 116 LYS A O 1
ATOM 885 N N . PRO A 1 117 ? -29.391 -19.939 -15.970 1.00 48.41 117 PRO A N 1
ATOM 886 C CA . PRO A 1 117 ? -30.826 -19.880 -15.762 1.00 48.41 117 PRO A CA 1
ATOM 887 C C . PRO A 1 117 ? -31.110 -20.308 -14.323 1.00 48.41 117 PRO A C 1
ATOM 889 O O . PRO A 1 117 ? -30.797 -21.434 -13.915 1.00 48.41 117 PRO A O 1
ATOM 892 N N . GLY A 1 118 ? -31.666 -19.389 -13.536 1.00 43.94 118 GLY A N 1
ATOM 893 C CA . GLY A 1 118 ? -32.275 -19.718 -12.259 1.00 43.94 118 GLY A CA 1
ATOM 894 C C . GLY A 1 118 ? -33.334 -20.793 -12.486 1.00 43.94 118 GLY A C 1
ATOM 895 O O . GLY A 1 118 ? -34.222 -20.637 -13.319 1.00 43.94 118 GLY A O 1
ATOM 896 N N . LYS A 1 119 ? -33.219 -21.907 -11.763 1.00 54.38 119 LYS A N 1
ATOM 897 C CA . LYS A 1 119 ? -34.330 -22.843 -11.592 1.00 54.38 119 LYS A CA 1
ATOM 898 C C . LYS A 1 119 ? -35.491 -22.083 -10.941 1.00 54.38 119 LYS A C 1
ATOM 900 O O . LYS A 1 119 ? -35.256 -21.478 -9.896 1.00 54.38 119 LYS A O 1
ATOM 905 N N . PRO A 1 120 ? -36.724 -22.162 -11.455 1.00 46.94 120 PRO A N 1
ATOM 906 C CA . PRO A 1 120 ? -37.889 -21.995 -10.609 1.00 46.94 120 PRO A CA 1
ATOM 907 C C . PRO A 1 120 ? -38.069 -23.281 -9.792 1.00 46.94 120 PRO A C 1
ATOM 909 O O . PRO A 1 120 ? -38.072 -24.385 -10.343 1.00 46.94 120 PRO A O 1
ATOM 912 N N . ASP A 1 121 ? -38.158 -23.118 -8.476 1.00 55.00 121 ASP A N 1
ATOM 913 C CA . ASP A 1 121 ? -38.556 -24.149 -7.518 1.00 55.00 121 ASP A CA 1
ATOM 914 C C . ASP A 1 121 ? -39.976 -24.693 -7.802 1.00 55.00 121 ASP A C 1
ATOM 916 O O . ASP A 1 121 ? -40.773 -24.038 -8.480 1.00 55.00 121 ASP A O 1
ATOM 920 N N . PRO A 1 122 ? -40.317 -25.898 -7.304 1.00 56.91 122 PRO A N 1
ATOM 921 C CA . PRO A 1 122 ? -41.567 -26.573 -7.619 1.00 56.91 122 PRO A CA 1
ATOM 922 C C . PRO A 1 122 ? -42.697 -26.101 -6.695 1.00 56.91 122 PRO A C 1
ATOM 924 O O . PRO A 1 122 ? -42.722 -26.441 -5.512 1.00 56.91 122 PRO A O 1
ATOM 927 N N . GLU A 1 123 ? -43.690 -25.395 -7.234 1.00 49.59 123 GLU A N 1
ATOM 928 C CA . GLU A 1 123 ? -44.969 -25.237 -6.538 1.00 49.59 123 GLU A CA 1
ATOM 929 C C . GLU A 1 123 ? -45.828 -26.503 -6.709 1.00 49.59 123 GLU A C 1
ATOM 931 O O . GLU A 1 123 ? -46.234 -26.898 -7.802 1.00 49.59 123 GLU A O 1
ATOM 936 N N . LYS A 1 124 ? -46.082 -27.157 -5.577 1.00 54.38 124 LYS A N 1
ATOM 937 C CA . LYS A 1 124 ? -47.057 -28.233 -5.343 1.00 54.38 124 LYS A CA 1
ATOM 938 C C . LYS A 1 124 ? -48.156 -27.639 -4.429 1.00 54.38 124 LYS A C 1
ATOM 940 O O . LYS A 1 124 ? -47.848 -26.704 -3.697 1.00 54.38 124 LYS A O 1
ATOM 945 N N . PRO A 1 125 ? -49.279 -28.330 -4.168 1.00 60.09 125 PRO A N 1
ATOM 946 C CA . PRO A 1 125 ? -50.447 -28.659 -4.993 1.00 60.09 125 PRO A CA 1
ATOM 947 C C . PRO A 1 125 ? -51.723 -27.884 -4.554 1.00 60.09 125 PRO A C 1
ATOM 949 O O . PRO A 1 125 ? -51.834 -27.466 -3.406 1.00 60.09 125 PRO A O 1
ATOM 952 N N . GLY A 1 126 ? -52.752 -27.829 -5.407 1.00 40.44 126 GLY A N 1
ATOM 953 C CA . GLY A 1 126 ? -54.135 -27.469 -5.026 1.00 40.44 126 GLY A CA 1
ATOM 954 C C . GLY A 1 126 ? -55.095 -27.757 -6.188 1.00 40.44 126 GLY A C 1
ATOM 955 O O . GLY A 1 126 ? -54.917 -27.203 -7.263 1.00 40.44 126 GLY A O 1
ATOM 956 N N . THR A 1 127 ? -55.856 -28.858 -6.147 1.00 51.44 127 THR A N 1
ATOM 957 C CA . THR A 1 127 ? -57.296 -28.952 -5.791 1.00 51.44 127 THR A CA 1
ATOM 958 C C . THR A 1 127 ? -58.228 -28.064 -6.614 1.00 51.44 127 THR A C 1
ATOM 960 O O . THR A 1 127 ? -58.187 -26.851 -6.449 1.00 51.44 127 THR A O 1
ATOM 963 N N . THR A 1 128 ? -59.126 -28.674 -7.394 1.00 49.19 128 THR A N 1
ATOM 964 C CA . THR A 1 128 ? -60.541 -28.287 -7.634 1.00 49.19 128 THR A CA 1
ATOM 965 C C . THR A 1 128 ? -61.190 -29.509 -8.317 1.00 49.19 128 THR A C 1
ATOM 967 O O . THR A 1 128 ? -60.631 -29.987 -9.301 1.00 49.19 128 THR A O 1
ATOM 970 N N . ASP A 1 129 ? -61.977 -30.288 -7.570 1.00 51.78 129 ASP A N 1
ATOM 971 C CA . ASP A 1 129 ? -63.457 -30.419 -7.611 1.00 51.78 129 ASP A CA 1
ATOM 972 C C . ASP A 1 129 ? -63.977 -31.184 -8.842 1.00 51.78 129 ASP A C 1
ATOM 974 O O . ASP A 1 129 ? -63.902 -30.647 -9.97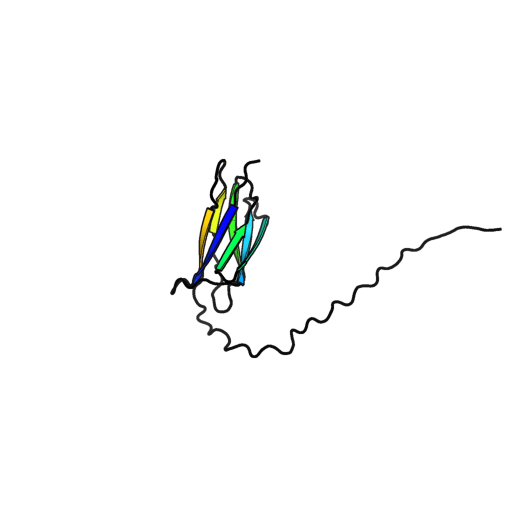0 1.00 51.78 129 ASP A O 1
#

Sequence (129 aa):
LDKGSVEITKMAAESKNILSGAVFEVHDEKGKVVARVTTDKEGKAKVSDLSVGNYTLVEVEAPKGYEKLTNPIPFEITKGMINSVQLEVLNELSHLAPPGPEKPDPEKTEKPDPEKPGKPDPEKPGTTD

Secondary structure (DSSP, 8-state):
--EEEEEEEEEETTT--B----EEEEEETTS-EEEEEE--TTSEEEEEEEESEEEEEEEEEPPTTBPPP-S-EEEEE-TT--SPEEEEEEEPBPSS-PPSS----TT---PPP--PPPPPP--------

pLDDT: mean 83.56, std 21.14, range [35.94, 98.81]

InterPro domains:
  IPR013783 Immunoglobulin-like fold [G3DSA:2.60.40.10] (5-96)
  IPR041033 SpaA-like, prealbumin fold domain subgroup 1 [PF17802] (4-87)

Radius of gyration: 22.49 Å; chains: 1; bounding box: 80×44×48 Å